Protein AF-A0A498Q7J4-F1 (afdb_monomer_lite)

Radius of gyration: 12.36 Å; chains: 1; bounding box: 29×27×28 Å

Organism: NCBI:txid2341083

InterPro domains:
  IPR001258 NHL repeat [PF01436] (23-44)
  IPR001258 NHL repeat [PS51125] (12-53)
  IPR011042 Six-bladed beta-propeller, TolB-like [G3DSA:2.120.10.30] (1-78)

Foldseek 3Di:
DADWDWDADVPDPDIDTQLDPDADPWQEWDAEPQGKIWIQGQVLWIWIDGPPDNYIDTDPDDPSHRPNYDDADNVGRD

pLDDT: mean 95.72, std 4.69, range [59.59, 98.56]

Structure (mmCIF, N/CA/C/O backbone):
data_AF-A0A498Q7J4-F1
#
_entry.id   AF-A0A498Q7J4-F1
#
loop_
_atom_site.group_PDB
_atom_site.id
_atom_site.type_symbol
_atom_site.label_atom_id
_atom_site.label_alt_id
_atom_site.label_comp_id
_atom_site.label_asym_id
_atom_site.label_entity_id
_atom_site.label_seq_id
_atom_site.pdbx_PDB_ins_code
_atom_site.Cartn_x
_atom_site.Cartn_y
_atom_site.Cartn_z
_atom_site.occupancy
_atom_site.B_iso_or_equiv
_atom_site.auth_seq_id
_atom_site.auth_comp_id
_atom_site.auth_asym_id
_atom_site.auth_atom_id
_atom_site.pdbx_PDB_model_num
ATOM 1 N N . MET A 1 1 ? 10.442 14.745 0.692 1.00 59.59 1 MET A N 1
ATOM 2 C CA . MET A 1 1 ? 9.420 14.827 1.765 1.00 59.59 1 MET A CA 1
ATOM 3 C C . MET A 1 1 ? 9.038 13.410 2.162 1.00 59.59 1 MET A C 1
ATOM 5 O O . MET A 1 1 ? 8.777 12.607 1.271 1.00 59.59 1 MET A O 1
ATOM 9 N N . TYR A 1 2 ? 9.052 13.087 3.455 1.00 84.81 2 TYR A N 1
ATOM 10 C CA . TYR A 1 2 ? 8.603 11.780 3.945 1.00 84.81 2 TYR A CA 1
ATOM 11 C C . TYR A 1 2 ? 7.074 11.748 4.004 1.00 84.81 2 TYR A C 1
ATOM 13 O O . TYR A 1 2 ? 6.452 12.723 4.427 1.00 84.81 2 TYR A O 1
ATOM 21 N N . GLY A 1 3 ? 6.476 10.657 3.530 1.00 90.81 3 GLY A N 1
ATOM 22 C CA . GLY A 1 3 ? 5.026 10.467 3.535 1.00 90.81 3 GLY A CA 1
ATOM 23 C C . GLY A 1 3 ? 4.567 9.600 4.701 1.00 90.81 3 GLY A C 1
ATOM 24 O O . GLY A 1 3 ? 5.337 8.810 5.242 1.00 90.81 3 GLY A O 1
ATOM 25 N N . ARG A 1 4 ? 3.289 9.720 5.064 1.00 95.56 4 ARG A N 1
ATOM 26 C CA . ARG A 1 4 ? 2.623 8.827 6.018 1.00 95.56 4 ARG A CA 1
ATOM 27 C C . ARG A 1 4 ? 1.325 8.308 5.418 1.00 95.56 4 ARG A C 1
ATOM 29 O O . ARG A 1 4 ? 0.640 9.050 4.719 1.00 95.56 4 ARG A O 1
ATOM 36 N N . VAL A 1 5 ? 0.972 7.071 5.744 1.00 97.00 5 VAL A N 1
ATOM 37 C CA . VAL A 1 5 ? -0.352 6.514 5.453 1.00 97.00 5 VAL A CA 1
ATOM 38 C C . VAL A 1 5 ? -1.173 6.572 6.730 1.00 97.00 5 VAL A C 1
ATOM 40 O O . VAL A 1 5 ? -0.686 6.213 7.802 1.00 97.00 5 VAL A O 1
ATOM 43 N N . VAL A 1 6 ? -2.408 7.047 6.628 1.00 97.00 6 VAL A N 1
ATOM 44 C CA . VAL A 1 6 ? -3.313 7.181 7.770 1.00 97.00 6 VAL A CA 1
ATOM 45 C C . VAL A 1 6 ? -4.614 6.433 7.519 1.00 97.00 6 VAL A C 1
ATOM 47 O O . VAL A 1 6 ? -5.064 6.318 6.383 1.00 97.00 6 VAL A O 1
ATOM 50 N N . LYS A 1 7 ? -5.223 5.940 8.595 1.00 95.94 7 LYS A N 1
ATOM 51 C CA . LYS A 1 7 ? -6.536 5.298 8.606 1.00 95.94 7 LYS A CA 1
ATOM 52 C C . LYS A 1 7 ? -7.458 6.078 9.533 1.00 95.94 7 LYS A C 1
ATOM 54 O O . LYS A 1 7 ? -7.099 6.355 10.675 1.00 95.94 7 LYS A O 1
ATOM 59 N N . LEU A 1 8 ? -8.653 6.404 9.054 1.00 97.12 8 LEU A N 1
ATOM 60 C CA . LEU A 1 8 ? -9.695 7.049 9.847 1.00 97.12 8 LEU A CA 1
ATOM 61 C C . LEU A 1 8 ? -10.902 6.116 9.913 1.00 97.12 8 LEU A C 1
ATOM 63 O O . LEU A 1 8 ? -11.411 5.686 8.880 1.00 97.12 8 LEU A O 1
ATOM 67 N N . ALA A 1 9 ? -11.325 5.762 11.125 1.00 95.81 9 ALA A N 1
ATOM 68 C CA . ALA A 1 9 ? -12.534 4.970 11.312 1.00 95.81 9 ALA A CA 1
ATOM 69 C C . ALA A 1 9 ? -13.784 5.822 11.012 1.00 95.81 9 ALA A C 1
ATOM 71 O O . ALA A 1 9 ? -13.759 7.028 11.278 1.00 95.81 9 ALA A O 1
ATOM 72 N N . PRO A 1 10 ? -14.882 5.229 10.506 1.00 96.88 10 PRO A N 1
ATOM 73 C CA . PRO A 1 10 ? -16.149 5.939 10.350 1.00 96.88 10 PRO A CA 1
ATOM 74 C C . PRO A 1 10 ? -16.573 6.618 11.660 1.00 96.88 10 PRO A C 1
ATOM 76 O O . PRO A 1 10 ? -16.524 6.003 12.723 1.00 96.88 10 PRO A O 1
ATOM 79 N N . GLY A 1 11 ? -16.945 7.898 11.587 1.00 97.19 11 GLY A N 1
ATOM 80 C CA . GLY A 1 11 ? -17.322 8.705 12.756 1.00 97.19 11 GLY A CA 1
ATOM 81 C C . GLY A 1 11 ? -16.157 9.191 13.632 1.00 97.19 11 GLY A C 1
ATOM 82 O O . GLY A 1 11 ? -16.393 9.921 14.588 1.00 97.19 11 GLY A O 1
ATOM 83 N N . SER A 1 12 ? -14.907 8.830 13.323 1.00 97.25 12 SER A N 1
ATOM 84 C CA . SER A 1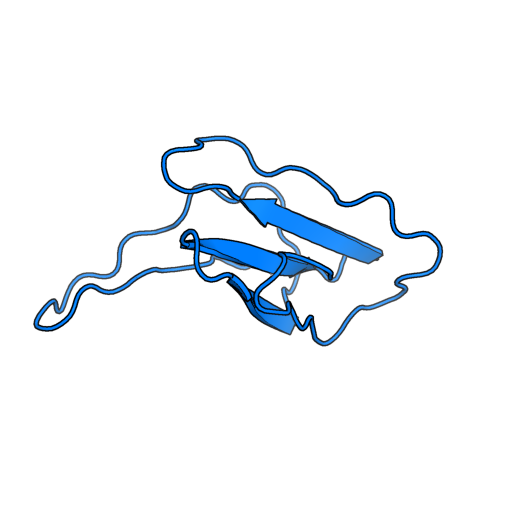 12 ? -13.733 9.361 14.022 1.00 97.25 12 SER A CA 1
ATOM 85 C C . SER A 1 12 ? -13.295 10.710 13.449 1.00 97.25 12 SER A C 1
ATOM 87 O O . SER A 1 12 ? -13.377 10.950 12.245 1.00 97.25 12 SER A O 1
ATOM 89 N N . HIS A 1 13 ? -12.727 11.553 14.312 1.00 96.69 13 HIS A N 1
ATOM 90 C CA . HIS A 1 13 ? -12.004 12.776 13.939 1.00 96.69 13 HIS A CA 1
ATOM 91 C C . HIS A 1 13 ? -10.489 12.660 14.148 1.00 96.69 13 HIS A C 1
ATOM 93 O O . HIS A 1 13 ? -9.741 13.592 13.858 1.00 96.69 13 HIS A O 1
ATOM 99 N N . THR A 1 14 ? -10.019 11.517 14.646 1.00 97.38 14 THR A N 1
ATOM 100 C CA . THR A 1 14 ? -8.608 11.278 14.941 1.00 97.38 14 THR A CA 1
ATOM 101 C C . THR A 1 14 ? -8.082 10.167 14.035 1.00 97.38 14 THR A C 1
ATOM 103 O O . THR A 1 14 ? -8.445 9.001 14.223 1.00 97.38 14 THR A O 1
ATOM 106 N N . PRO A 1 15 ? -7.247 10.494 13.034 1.00 97.25 15 PRO A N 1
ATOM 107 C CA . PRO A 1 15 ? -6.640 9.489 12.176 1.00 97.25 15 PRO A CA 1
ATOM 108 C C . PRO A 1 15 ? -5.529 8.740 12.919 1.00 97.25 15 PRO A C 1
ATOM 110 O O . PRO A 1 15 ? -4.693 9.346 13.589 1.00 97.25 15 PRO A O 1
ATOM 113 N N . ALA A 1 16 ? -5.478 7.424 12.738 1.00 96.00 16 ALA A N 1
ATOM 114 C CA . ALA A 1 16 ? -4.366 6.587 13.165 1.00 96.00 16 ALA A CA 1
ATOM 115 C C . ALA A 1 16 ? -3.310 6.516 12.055 1.00 96.00 16 ALA A C 1
ATOM 117 O O . ALA A 1 16 ? -3.643 6.349 10.882 1.00 96.00 16 ALA A O 1
ATOM 118 N N . VAL A 1 17 ? -2.031 6.623 12.411 1.00 96.44 17 VAL A N 1
ATOM 119 C CA . VAL A 1 17 ? -0.923 6.436 11.463 1.00 96.44 17 VAL A CA 1
ATOM 120 C C . VAL A 1 17 ? -0.656 4.942 11.314 1.00 96.44 17 VAL A C 1
ATOM 122 O O . VAL A 1 17 ? -0.482 4.245 12.311 1.00 96.44 17 VAL A O 1
ATOM 125 N N . LEU A 1 18 ? -0.625 4.446 10.078 1.00 97.44 18 LEU A N 1
ATOM 126 C CA . LEU A 1 18 ? -0.221 3.070 9.806 1.00 97.44 18 LEU A CA 1
ATOM 127 C C . LEU A 1 18 ? 1.310 2.950 9.877 1.00 97.44 18 LEU A C 1
ATOM 129 O O . LEU A 1 18 ? 1.999 3.865 9.418 1.00 97.44 18 LEU A O 1
ATOM 133 N N . PRO A 1 19 ? 1.853 1.838 10.409 1.00 97.25 19 PRO A N 1
ATOM 134 C CA . PRO A 1 19 ? 3.283 1.650 10.679 1.00 97.25 19 PRO A CA 1
ATOM 135 C C . PRO A 1 19 ? 4.123 1.385 9.416 1.00 97.25 19 PRO A C 1
ATOM 137 O O . PRO A 1 19 ? 4.933 0.465 9.362 1.00 97.25 19 PRO A O 1
ATOM 140 N N . PHE A 1 20 ? 3.956 2.203 8.378 1.00 97.00 20 PHE A N 1
ATOM 141 C CA . PHE A 1 20 ? 4.905 2.243 7.274 1.00 97.00 20 PHE A CA 1
ATOM 142 C C . PHE A 1 20 ? 6.173 2.979 7.703 1.00 97.00 20 PHE A C 1
ATOM 144 O O . PHE A 1 20 ? 6.116 4.046 8.314 1.00 97.00 20 PHE A O 1
ATOM 151 N N . THR A 1 21 ? 7.325 2.436 7.324 1.00 94.31 21 THR A N 1
ATOM 152 C CA . THR A 1 21 ? 8.633 3.035 7.583 1.00 94.31 21 THR A CA 1
ATOM 153 C C . THR A 1 21 ? 9.369 3.285 6.268 1.00 94.31 21 THR A C 1
ATOM 155 O O . THR A 1 21 ? 9.272 2.512 5.315 1.00 94.31 21 THR A O 1
ATOM 158 N N . GLY A 1 22 ? 10.091 4.407 6.195 1.00 93.81 22 GLY A N 1
ATOM 159 C CA . GLY A 1 22 ? 10.938 4.739 5.045 1.00 93.81 22 GLY A CA 1
ATOM 160 C C . GLY A 1 22 ? 10.200 5.085 3.746 1.00 93.81 22 GLY A C 1
ATOM 161 O O . GLY A 1 22 ? 10.795 4.949 2.681 1.00 93.81 22 GLY A O 1
ATOM 162 N N . LEU A 1 23 ? 8.932 5.511 3.799 1.00 96.31 23 LEU A N 1
ATOM 163 C CA . LEU A 1 23 ? 8.231 6.014 2.611 1.00 96.31 23 LEU A CA 1
ATOM 164 C C . LEU A 1 23 ? 8.833 7.339 2.135 1.00 96.31 23 LEU A C 1
ATOM 166 O O . LEU A 1 23 ? 9.056 8.256 2.931 1.00 96.31 23 LEU A O 1
ATOM 170 N N . TYR A 1 24 ? 9.005 7.475 0.827 1.00 96.00 24 TYR A N 1
ATOM 171 C CA . TYR A 1 24 ? 9.468 8.683 0.166 1.00 96.00 24 TYR A CA 1
ATOM 172 C C . TYR A 1 24 ? 8.466 9.082 -0.914 1.00 96.00 24 TYR A C 1
ATOM 174 O O . TYR A 1 24 ? 8.268 8.354 -1.878 1.00 96.00 24 TYR A O 1
ATOM 182 N N . GLN A 1 25 ? 7.820 10.241 -0.734 1.00 95.19 25 GLN A N 1
ATOM 183 C CA . GLN A 1 25 ? 6.820 10.783 -1.667 1.00 95.19 25 GLN A CA 1
ATOM 184 C C . GLN A 1 25 ? 5.822 9.729 -2.208 1.00 95.19 25 GLN A C 1
ATOM 186 O O . GLN A 1 25 ? 5.703 9.598 -3.426 1.00 95.19 25 GLN A O 1
ATOM 191 N N . PRO A 1 26 ? 5.114 8.969 -1.347 1.00 96.44 26 PRO A N 1
ATOM 192 C CA . PRO A 1 26 ? 4.154 7.973 -1.816 1.00 96.44 26 PRO A CA 1
ATOM 193 C C . PRO A 1 26 ? 3.088 8.636 -2.697 1.00 96.44 26 PRO A C 1
ATOM 195 O O . PRO A 1 26 ? 2.556 9.685 -2.329 1.00 96.44 26 PRO A O 1
ATOM 198 N N . GLN A 1 27 ? 2.810 8.045 -3.860 1.00 96.50 27 GLN A N 1
ATOM 199 C CA . GLN A 1 27 ? 1.976 8.662 -4.904 1.00 96.50 27 GLN A CA 1
ATOM 200 C C . GLN A 1 27 ? 0.545 8.117 -4.933 1.00 96.50 27 GLN A C 1
ATOM 202 O O . GLN A 1 27 ? -0.394 8.854 -5.220 1.00 96.50 27 GLN A O 1
ATOM 207 N N . GLY A 1 28 ? 0.367 6.843 -4.587 1.00 97.19 28 GLY A N 1
ATOM 208 C CA . GLY A 1 28 ? -0.929 6.177 -4.625 1.00 97.19 28 GLY A CA 1
ATOM 209 C C . GLY A 1 28 ? -0.968 4.962 -3.711 1.00 97.19 28 GLY A C 1
ATOM 210 O O . GLY A 1 28 ? 0.072 4.441 -3.300 1.00 97.19 28 GLY A O 1
ATOM 211 N N . LEU A 1 29 ? -2.177 4.519 -3.376 1.00 98.31 29 LEU A N 1
ATOM 212 C CA . LEU A 1 29 ? -2.400 3.330 -2.564 1.00 98.31 29 LEU A CA 1
ATOM 213 C C . LEU A 1 29 ? -3.668 2.591 -2.989 1.00 98.31 29 LEU A C 1
ATOM 215 O O . LEU A 1 29 ? -4.580 3.197 -3.547 1.00 98.31 29 LEU A O 1
ATOM 219 N N . ALA A 1 30 ? -3.732 1.306 -2.659 1.00 98.50 30 ALA A N 1
ATOM 220 C CA . ALA A 1 30 ? -4.927 0.477 -2.765 1.00 98.50 30 ALA A CA 1
ATOM 221 C C . ALA A 1 30 ? -5.054 -0.421 -1.531 1.00 98.50 30 ALA A C 1
ATOM 223 O O . ALA A 1 30 ? -4.091 -0.605 -0.782 1.00 98.50 30 ALA A O 1
ATOM 224 N N . VAL A 1 31 ? -6.248 -0.963 -1.304 1.00 98.00 31 VAL A N 1
ATOM 225 C CA . VAL A 1 31 ? -6.535 -1.853 -0.176 1.00 98.00 31 VAL A CA 1
ATOM 226 C C . VAL A 1 31 ? -7.285 -3.072 -0.698 1.00 98.00 31 VAL A C 1
ATOM 228 O O . VAL A 1 31 ? -8.254 -2.904 -1.435 1.00 98.00 31 VAL A O 1
ATOM 231 N N . ASP A 1 32 ? -6.835 -4.275 -0.344 1.00 97.69 32 ASP A N 1
ATOM 232 C CA . ASP A 1 32 ? -7.524 -5.516 -0.728 1.00 97.69 32 ASP A CA 1
ATOM 233 C C . ASP A 1 32 ? -8.725 -5.825 0.189 1.00 97.69 32 ASP A C 1
ATOM 235 O O . ASP A 1 32 ? -8.965 -5.154 1.198 1.00 97.69 32 ASP A O 1
ATOM 239 N N . ALA A 1 33 ? -9.475 -6.882 -0.137 1.00 96.44 33 ALA A N 1
ATOM 240 C CA . ALA A 1 33 ? -10.624 -7.332 0.655 1.00 96.44 33 ALA A CA 1
ATOM 241 C C . ALA A 1 33 ? -10.257 -7.797 2.081 1.00 96.44 33 ALA A C 1
ATOM 243 O O . ALA A 1 33 ? -11.111 -7.792 2.967 1.00 96.44 33 ALA A O 1
ATOM 244 N N . ASN A 1 34 ? -8.995 -8.166 2.318 1.00 95.94 34 ASN A N 1
ATOM 245 C CA . ASN A 1 34 ? -8.490 -8.551 3.635 1.00 95.94 34 ASN A CA 1
ATOM 246 C C . ASN A 1 34 ? -8.043 -7.335 4.464 1.00 95.94 34 ASN A C 1
ATOM 248 O O . ASN A 1 34 ? -7.761 -7.474 5.652 1.00 95.94 34 ASN A O 1
ATOM 252 N N . GLY A 1 35 ? -7.985 -6.140 3.869 1.00 96.31 35 GLY A N 1
ATOM 253 C CA . GLY A 1 35 ? -7.519 -4.913 4.506 1.00 96.31 35 GLY A CA 1
ATOM 254 C C . GLY A 1 35 ? -6.007 -4.682 4.411 1.00 96.31 35 GLY A C 1
ATOM 255 O O . GLY A 1 35 ? -5.492 -3.805 5.109 1.00 96.31 35 GLY A O 1
ATOM 256 N N . THR A 1 36 ? -5.285 -5.443 3.586 1.00 98.25 36 THR A N 1
ATOM 257 C CA . THR A 1 36 ? -3.873 -5.187 3.278 1.00 98.25 36 THR A CA 1
ATOM 258 C C . THR A 1 36 ? -3.765 -3.888 2.497 1.00 98.25 36 THR A C 1
ATOM 260 O O . THR A 1 36 ? -4.423 -3.721 1.475 1.00 98.25 36 THR A O 1
ATOM 263 N N . VAL A 1 37 ? -2.916 -2.971 2.957 1.00 98.44 37 VAL A N 1
ATOM 264 C CA . VAL A 1 37 ? -2.679 -1.685 2.292 1.00 98.44 37 VAL A CA 1
ATOM 265 C C . VAL A 1 37 ? -1.433 -1.782 1.426 1.00 98.44 37 VAL A C 1
ATOM 267 O O . VAL A 1 37 ? -0.370 -2.136 1.929 1.00 98.44 37 VAL A O 1
ATOM 270 N N . TYR A 1 38 ? -1.548 -1.416 0.156 1.00 98.56 38 TYR A N 1
ATOM 271 C CA . TYR A 1 38 ? -0.470 -1.378 -0.829 1.00 98.56 38 TYR A CA 1
ATOM 272 C C . TYR A 1 38 ? -0.165 0.071 -1.177 1.00 98.56 38 TYR A C 1
ATOM 274 O O . TYR A 1 38 ? -1.090 0.845 -1.390 1.00 98.56 38 TYR A O 1
ATOM 282 N N . VAL A 1 39 ? 1.108 0.449 -1.241 1.00 98.38 39 VAL A N 1
ATOM 283 C CA . VAL A 1 39 ? 1.544 1.831 -1.472 1.00 98.38 39 VAL A CA 1
ATOM 284 C C . VAL A 1 39 ? 2.570 1.860 -2.593 1.00 98.38 39 VAL A C 1
ATOM 286 O O . VAL A 1 39 ? 3.586 1.166 -2.525 1.00 98.38 39 VAL A O 1
ATOM 289 N N . ALA A 1 40 ? 2.315 2.697 -3.593 1.00 98.12 40 ALA A N 1
ATOM 290 C CA . ALA A 1 40 ? 3.282 3.091 -4.604 1.00 98.12 40 ALA A CA 1
ATOM 291 C C . ALA A 1 40 ? 4.251 4.116 -3.991 1.00 98.12 40 ALA A C 1
ATOM 293 O O . ALA A 1 40 ? 3.869 5.251 -3.691 1.00 98.12 40 ALA A O 1
ATOM 294 N N . ASP A 1 41 ? 5.489 3.687 -3.748 1.00 96.88 41 ASP A N 1
ATOM 295 C CA . ASP A 1 41 ? 6.528 4.456 -3.067 1.00 96.88 41 ASP A CA 1
ATOM 296 C C . ASP A 1 41 ? 7.579 4.941 -4.073 1.00 96.88 41 ASP A C 1
ATOM 298 O O . ASP A 1 41 ? 8.099 4.165 -4.880 1.00 96.88 41 ASP A O 1
ATOM 302 N N . PHE A 1 42 ? 7.948 6.223 -4.004 1.00 95.56 42 PHE A N 1
ATOM 303 C CA . PHE A 1 42 ? 8.829 6.858 -4.993 1.00 95.56 42 PHE 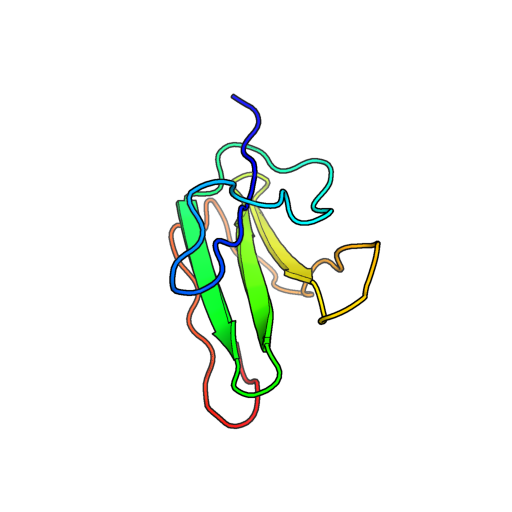A CA 1
ATOM 304 C C . PHE A 1 42 ? 10.290 6.383 -4.894 1.00 95.56 42 PHE A C 1
ATOM 306 O O . PHE A 1 42 ? 11.115 6.727 -5.734 1.00 95.56 42 PHE A O 1
ATOM 313 N N . ASN A 1 43 ? 10.610 5.515 -3.926 1.00 95.00 43 ASN A N 1
ATOM 314 C CA . ASN A 1 43 ? 11.842 4.717 -3.890 1.00 95.00 43 ASN A CA 1
ATOM 315 C C . ASN A 1 43 ? 11.846 3.560 -4.918 1.00 95.00 43 ASN A C 1
ATOM 317 O O . ASN A 1 43 ? 12.461 2.524 -4.670 1.00 95.00 43 ASN A O 1
ATOM 321 N N . ASN A 1 44 ? 11.142 3.700 -6.047 1.00 96.69 44 ASN A N 1
ATOM 322 C CA . ASN A 1 44 ? 11.018 2.680 -7.097 1.00 96.69 44 ASN A CA 1
ATOM 323 C C . ASN A 1 44 ? 10.485 1.329 -6.600 1.00 96.69 44 ASN A C 1
ATOM 325 O O . ASN A 1 44 ? 10.962 0.275 -7.024 1.00 96.69 44 ASN A O 1
ATOM 329 N N . ARG A 1 45 ? 9.507 1.342 -5.688 1.00 97.44 45 ARG A N 1
ATOM 330 C CA . ARG A 1 45 ? 8.974 0.110 -5.097 1.00 97.44 45 ARG A CA 1
ATOM 331 C C . ARG A 1 45 ? 7.490 0.205 -4.772 1.00 97.44 45 ARG A C 1
ATOM 333 O O . ARG A 1 45 ? 6.960 1.284 -4.524 1.00 97.44 45 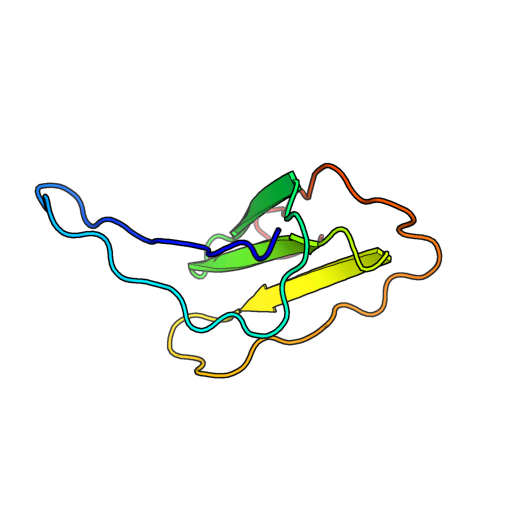ARG A O 1
ATOM 340 N N . VAL A 1 46 ? 6.843 -0.953 -4.690 1.00 98.19 46 VAL A N 1
ATOM 341 C CA . VAL A 1 46 ? 5.526 -1.092 -4.060 1.00 98.19 46 VAL A CA 1
ATOM 342 C C . VAL A 1 46 ? 5.723 -1.789 -2.723 1.00 98.19 46 VAL A C 1
ATOM 344 O O . VAL A 1 46 ? 6.419 -2.802 -2.642 1.00 98.19 46 VAL A O 1
ATOM 347 N N . VAL A 1 47 ? 5.134 -1.246 -1.663 1.00 98.19 47 VAL A N 1
ATOM 348 C CA . VAL A 1 47 ? 5.173 -1.846 -0.324 1.00 98.19 47 VAL A CA 1
ATOM 349 C C . VAL A 1 47 ? 3.771 -2.206 0.131 1.00 98.19 47 VAL A C 1
ATOM 351 O O . VAL A 1 47 ? 2.829 -1.464 -0.130 1.00 98.19 47 VAL A O 1
ATOM 354 N N . LYS A 1 48 ? 3.628 -3.329 0.831 1.00 98.31 48 LYS A N 1
ATOM 355 C CA . LYS A 1 48 ? 2.367 -3.753 1.437 1.00 98.31 48 LYS A CA 1
ATOM 356 C C . LYS A 1 48 ? 2.455 -3.816 2.953 1.00 98.31 48 LYS A C 1
ATOM 358 O O . LYS A 1 48 ? 3.512 -4.113 3.507 1.00 98.31 48 LYS A O 1
ATOM 363 N N . LEU A 1 49 ? 1.331 -3.595 3.617 1.00 98.56 49 LEU A N 1
ATOM 364 C CA . LEU A 1 49 ? 1.177 -3.751 5.054 1.00 98.56 49 LEU A CA 1
ATOM 365 C C . LEU A 1 49 ? -0.104 -4.530 5.338 1.00 98.56 49 LEU A C 1
ATOM 367 O O . LEU A 1 49 ? -1.205 -4.037 5.091 1.00 98.56 49 LEU A O 1
ATOM 371 N N . ALA A 1 50 ? 0.053 -5.749 5.851 1.00 97.81 50 ALA A N 1
ATOM 372 C CA . ALA A 1 50 ? -1.072 -6.569 6.281 1.00 97.81 50 ALA A CA 1
ATOM 373 C C . ALA A 1 50 ? -1.729 -5.978 7.545 1.00 97.81 50 ALA A C 1
ATOM 375 O O . ALA A 1 50 ? -1.031 -5.368 8.366 1.00 97.81 50 ALA A O 1
ATOM 376 N N . PRO A 1 51 ? -3.043 -6.174 7.751 1.00 96.12 51 PRO A N 1
ATO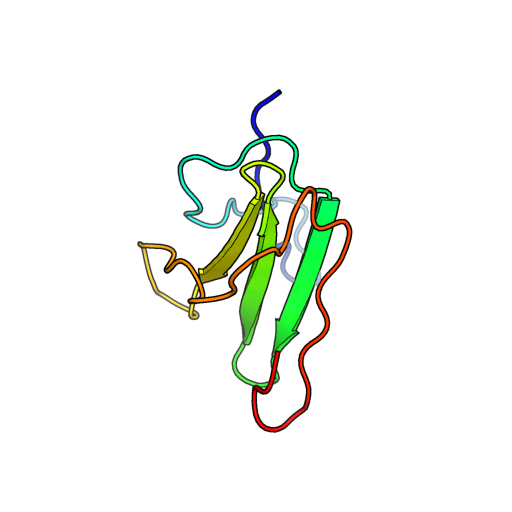M 377 C CA . PRO A 1 51 ? -3.715 -5.751 8.975 1.00 96.12 51 PRO A CA 1
ATOM 378 C C . PRO A 1 51 ? -3.025 -6.321 10.217 1.00 96.12 51 PRO A C 1
ATOM 380 O O . PRO A 1 51 ? -2.678 -7.498 10.263 1.00 96.12 51 PRO A O 1
ATOM 383 N N . GLY A 1 52 ? -2.813 -5.480 11.230 1.00 95.06 52 GLY A N 1
ATOM 384 C CA . GLY A 1 52 ? -2.146 -5.881 12.474 1.00 95.06 52 GLY A CA 1
ATOM 385 C C . GLY A 1 52 ? -0.627 -6.066 12.366 1.00 95.06 52 GLY A C 1
ATOM 386 O O . GLY A 1 52 ? 0.022 -6.230 13.395 1.00 95.06 52 GLY A O 1
ATOM 387 N N . SER A 1 53 ? -0.038 -5.989 11.167 1.00 96.31 53 SER A N 1
ATOM 388 C CA . SER A 1 53 ? 1.418 -5.991 11.017 1.00 96.31 53 SER A CA 1
ATOM 389 C C . SER A 1 53 ? 2.018 -4.666 11.491 1.00 96.31 53 SER A C 1
ATOM 391 O O . SER A 1 53 ? 1.511 -3.588 11.177 1.00 96.31 53 SER A O 1
ATOM 393 N N . GLY A 1 54 ? 3.143 -4.746 12.203 1.00 95.38 54 GLY A N 1
ATOM 394 C CA . GLY A 1 54 ? 3.996 -3.599 12.527 1.00 95.38 54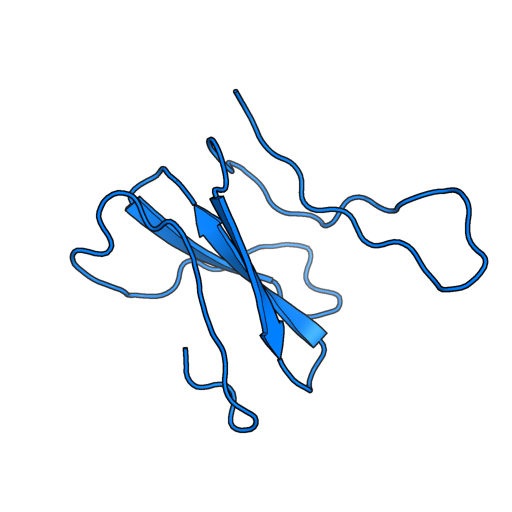 GLY A CA 1
ATOM 395 C C . GLY A 1 54 ? 5.095 -3.341 11.494 1.00 95.38 54 GLY A C 1
ATOM 396 O O . GLY A 1 54 ? 5.894 -2.425 11.671 1.00 95.38 54 GLY A O 1
ATOM 397 N N . THR A 1 55 ? 5.192 -4.164 10.447 1.00 96.06 55 THR A N 1
ATOM 398 C CA . THR A 1 55 ? 6.307 -4.124 9.495 1.00 96.06 55 THR A CA 1
ATOM 399 C C . THR A 1 55 ? 5.799 -4.226 8.055 1.00 96.06 55 THR A C 1
ATOM 401 O O . THR A 1 55 ? 5.128 -5.207 7.715 1.00 96.06 55 THR A O 1
ATOM 404 N N . PRO A 1 56 ? 6.103 -3.239 7.190 1.00 97.81 56 PRO A N 1
ATOM 405 C CA . PRO A 1 56 ? 5.764 -3.308 5.776 1.00 97.81 56 PRO A CA 1
ATOM 406 C C . PRO A 1 56 ? 6.700 -4.266 5.026 1.00 97.81 56 PRO A C 1
ATOM 408 O O . PRO A 1 56 ? 7.869 -4.426 5.373 1.00 97.81 56 PRO A O 1
ATOM 411 N N . THR A 1 57 ? 6.198 -4.879 3.958 1.00 98.19 57 THR A N 1
ATOM 412 C CA . THR A 1 57 ? 6.953 -5.776 3.072 1.00 98.19 57 THR A CA 1
ATOM 413 C C . THR A 1 57 ? 7.050 -5.169 1.678 1.00 98.19 57 THR A C 1
ATOM 415 O O . THR A 1 57 ? 6.046 -4.720 1.130 1.00 98.19 57 THR A O 1
ATOM 418 N N . VAL A 1 58 ? 8.242 -5.171 1.081 1.00 97.88 58 VAL A N 1
ATOM 419 C CA . VAL A 1 58 ? 8.442 -4.747 -0.313 1.00 97.88 58 VAL A CA 1
ATOM 4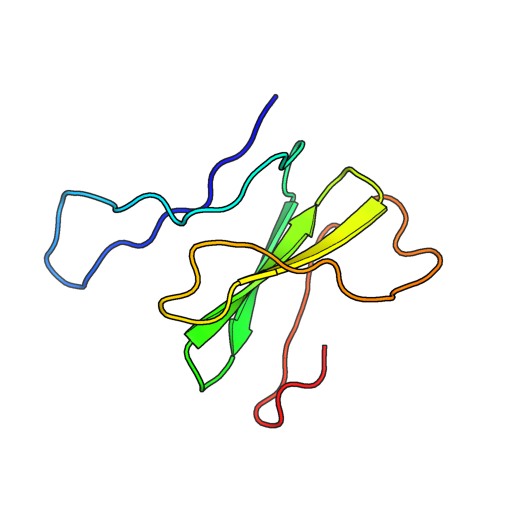20 C C . VAL A 1 58 ? 7.971 -5.859 -1.252 1.00 97.88 58 VAL A C 1
ATOM 422 O O . VAL A 1 58 ? 8.345 -7.016 -1.069 1.00 97.88 58 VAL A O 1
ATOM 425 N N . LEU A 1 59 ? 7.148 -5.522 -2.245 1.00 98.00 59 LEU A N 1
ATOM 426 C CA . LEU A 1 59 ? 6.756 -6.456 -3.298 1.00 98.00 59 LEU A CA 1
ATOM 427 C C . LEU A 1 59 ? 7.878 -6.596 -4.337 1.00 98.00 59 LEU A C 1
ATOM 429 O O . LEU A 1 59 ? 8.527 -5.599 -4.660 1.00 98.00 59 LEU A O 1
ATOM 433 N N . PRO A 1 60 ? 8.103 -7.802 -4.887 1.00 97.19 60 PRO A N 1
ATOM 434 C CA . PRO A 1 60 ? 9.257 -8.104 -5.733 1.00 97.19 60 PRO A CA 1
ATOM 435 C C . PRO A 1 60 ? 9.074 -7.631 -7.187 1.00 97.19 60 PRO A C 1
ATOM 437 O O . PRO A 1 60 ? 9.429 -8.342 -8.124 1.00 97.19 60 PRO A O 1
ATOM 440 N N . PHE A 1 61 ? 8.509 -6.440 -7.395 1.00 96.06 61 PHE A N 1
ATOM 441 C CA . PHE A 1 61 ? 8.436 -5.847 -8.725 1.00 96.06 61 PHE A CA 1
ATOM 442 C C . PHE A 1 61 ? 9.820 -5.396 -9.180 1.00 96.06 61 PHE A C 1
ATOM 444 O O . PHE A 1 61 ? 10.546 -4.717 -8.453 1.00 96.06 61 PHE A O 1
ATOM 451 N N . THR A 1 62 ? 10.160 -5.722 -10.420 1.00 93.62 62 THR A N 1
ATOM 452 C CA . THR A 1 62 ? 11.316 -5.164 -11.116 1.00 93.62 62 THR A CA 1
ATOM 453 C C . THR A 1 62 ? 10.845 -4.035 -12.031 1.00 93.62 62 THR A C 1
ATOM 455 O O . THR A 1 62 ? 9.787 -4.115 -12.647 1.00 93.62 62 THR A O 1
ATOM 458 N N . GLY A 1 63 ? 11.607 -2.940 -12.097 1.00 91.19 63 GLY A N 1
ATOM 459 C CA . GLY A 1 63 ? 11.322 -1.846 -13.033 1.00 91.19 63 GLY A CA 1
ATOM 460 C C . GLY A 1 63 ? 10.101 -0.975 -12.708 1.00 91.19 63 GLY A C 1
ATOM 461 O O . GLY A 1 63 ? 9.661 -0.235 -13.581 1.00 91.19 63 GLY A O 1
ATOM 462 N N . ALA A 1 64 ? 9.590 -0.988 -11.472 1.00 89.62 64 ALA A N 1
ATOM 463 C CA . ALA A 1 64 ? 8.444 -0.167 -11.050 1.00 89.62 64 ALA A CA 1
ATOM 464 C C . ALA A 1 64 ? 8.686 1.363 -11.084 1.00 89.62 64 ALA A C 1
ATOM 466 O O . ALA A 1 64 ? 7.781 2.104 -10.725 1.00 89.62 64 ALA A O 1
ATOM 467 N N . ASN A 1 65 ? 9.896 1.806 -11.464 1.00 93.50 65 ASN A N 1
ATOM 468 C CA . ASN A 1 65 ? 10.374 3.182 -11.679 1.00 93.50 65 ASN A CA 1
ATOM 469 C C . ASN A 1 65 ? 9.312 4.278 -11.494 1.00 93.50 65 ASN A C 1
ATOM 471 O O . ASN A 1 65 ? 8.465 4.481 -12.362 1.00 93.50 65 ASN A O 1
ATOM 475 N N . PHE A 1 66 ? 9.413 5.016 -10.386 1.00 93.75 66 PHE A N 1
ATOM 476 C CA . PHE A 1 66 ? 8.494 6.101 -10.022 1.00 93.75 66 PHE A CA 1
ATOM 477 C C . PHE A 1 66 ? 7.009 5.690 -10.065 1.00 93.75 66 PHE A C 1
ATOM 479 O O . PHE A 1 66 ? 6.218 6.321 -10.774 1.00 93.75 66 PHE A O 1
ATOM 486 N N . PRO A 1 67 ? 6.599 4.648 -9.314 1.00 96.19 67 PRO A N 1
ATOM 487 C CA . PRO A 1 67 ? 5.232 4.162 -9.387 1.00 96.19 67 PRO A CA 1
ATOM 488 C C . PRO A 1 67 ? 4.284 5.250 -8.873 1.00 96.19 67 PRO A C 1
ATOM 490 O O . PRO A 1 67 ? 4.472 5.799 -7.787 1.00 96.19 67 PRO A O 1
ATOM 493 N N . GLN A 1 68 ? 3.267 5.573 -9.671 1.00 96.50 68 GLN A N 1
ATOM 494 C CA . GLN A 1 68 ? 2.290 6.615 -9.339 1.00 96.50 68 GLN A CA 1
ATOM 495 C C . GLN A 1 68 ? 1.029 6.050 -8.680 1.00 96.50 68 GLN A C 1
ATOM 497 O O . GLN A 1 68 ? 0.362 6.737 -7.913 1.00 96.50 68 GLN A O 1
ATOM 502 N N . GLY A 1 69 ? 0.710 4.787 -8.956 1.00 96.19 69 GLY A N 1
ATOM 503 C CA . GLY A 1 69 ? -0.484 4.123 -8.459 1.00 96.19 69 GLY A CA 1
ATOM 504 C C . GLY A 1 69 ? -0.282 2.621 -8.344 1.00 96.19 69 GLY A C 1
ATOM 505 O O . GLY A 1 69 ? 0.699 2.066 -8.835 1.00 96.19 69 GLY A O 1
ATOM 506 N N . VAL A 1 70 ? -1.222 1.981 -7.664 1.00 97.38 70 VAL A N 1
ATOM 507 C CA . VAL A 1 70 ? -1.298 0.533 -7.489 1.00 97.38 70 VAL A CA 1
ATOM 508 C C . VAL A 1 70 ? -2.774 0.149 -7.501 1.00 97.38 70 VAL A C 1
ATOM 510 O O . VAL A 1 70 ? -3.603 0.904 -6.994 1.00 97.38 70 VAL A O 1
ATOM 513 N N . ALA A 1 71 ? -3.105 -0.992 -8.094 1.00 97.94 71 ALA A N 1
ATOM 514 C CA . ALA A 1 71 ? -4.425 -1.601 -8.014 1.00 97.94 71 ALA A CA 1
ATOM 515 C C . ALA A 1 71 ? -4.275 -2.987 -7.386 1.00 97.94 71 ALA A C 1
ATOM 517 O O . ALA A 1 71 ? -3.196 -3.566 -7.425 1.00 97.94 71 ALA A O 1
ATOM 518 N N . VAL A 1 72 ? -5.339 -3.492 -6.772 1.00 98.12 72 VAL A N 1
ATOM 519 C CA . VAL A 1 72 ? -5.377 -4.859 -6.258 1.00 98.12 72 VAL A CA 1
ATOM 520 C C . VAL A 1 72 ? -6.754 -5.449 -6.526 1.00 98.12 72 VAL A C 1
ATOM 522 O O . VAL A 1 72 ? -7.761 -4.762 -6.342 1.00 98.12 72 VAL A O 1
ATOM 525 N N . ASP A 1 73 ? -6.804 -6.685 -7.014 1.00 96.50 73 ASP A N 1
ATOM 526 C CA . ASP A 1 73 ? -8.065 -7.383 -7.264 1.00 96.50 73 ASP A CA 1
ATOM 527 C C . ASP A 1 73 ? -8.584 -8.128 -6.018 1.00 96.50 73 ASP A C 1
ATOM 529 O O . ASP A 1 73 ? -7.959 -8.156 -4.956 1.00 96.50 73 ASP A O 1
ATOM 533 N N . VAL A 1 74 ? -9.758 -8.752 -6.142 1.00 93.62 74 VAL A N 1
ATOM 534 C CA . VAL A 1 74 ? -10.392 -9.503 -5.043 1.00 93.62 74 VAL A CA 1
ATOM 535 C C . VAL A 1 74 ? -9.631 -10.768 -4.636 1.00 93.62 74 VAL A C 1
ATOM 537 O O . VAL A 1 74 ? -9.861 -11.283 -3.544 1.00 93.62 74 VAL A O 1
ATOM 540 N N . ALA A 1 75 ? -8.736 -11.271 -5.488 1.00 93.25 75 ALA A N 1
ATOM 541 C CA . ALA A 1 75 ? -7.865 -12.403 -5.193 1.00 93.25 75 ALA A CA 1
ATOM 542 C C . ALA A 1 75 ? -6.528 -11.964 -4.559 1.00 93.25 75 ALA A C 1
ATOM 544 O O . ALA A 1 75 ? -5.748 -12.815 -4.134 1.00 93.25 75 ALA A O 1
ATOM 545 N N . GLY A 1 76 ? -6.272 -10.654 -4.454 1.00 91.94 76 GLY A N 1
ATOM 546 C CA . GLY A 1 76 ? -5.033 -10.097 -3.917 1.00 91.94 76 GLY A CA 1
ATOM 547 C C . GLY A 1 76 ? -3.908 -9.969 -4.947 1.00 91.94 76 GLY A C 1
ATOM 548 O O . GLY A 1 76 ? -2.754 -9.786 -4.548 1.00 91.94 76 GLY A O 1
ATOM 549 N N . ASN A 1 77 ? -4.216 -10.062 -6.245 1.00 95.81 77 ASN A N 1
ATOM 550 C CA . ASN A 1 77 ? -3.249 -9.788 -7.305 1.00 95.81 77 ASN A CA 1
ATOM 551 C C . ASN A 1 77 ? -3.031 -8.283 -7.419 1.00 95.81 77 ASN A C 1
ATOM 553 O O . ASN A 1 77 ? -3.998 -7.521 -7.419 1.00 95.81 77 ASN A O 1
ATOM 557 N N . VAL A 1 78 ? -1.764 -7.887 -7.521 1.00 95.38 78 VAL A N 1
ATOM 558 C CA . VAL A 1 78 ? -1.289 -6.497 -7.566 1.00 95.38 78 VAL A CA 1
ATOM 559 C C . VAL A 1 78 ? -0.592 -6.245 -8.889 1.00 95.38 78 VAL A C 1
ATOM 561 O O . VAL A 1 78 ? 0.245 -7.104 -9.251 1.00 95.38 78 VAL A O 1
#

Sequence (78 aa):
MYGRVVKLAPGSHTPAVLPFTGLYQPQGLAVDANGTVYVADFNNRVVKLAPGSGTPTVLPFTGANFPQGVAVDVAGNV

Secondary structure (DSSP, 8-state):
-B---EE--TT-SSPEEP---S-BS--EEEE-TT--EEEEETTTEEEEE-TT-SS-EE---SS--S-------TT---